Protein AF-A6Q699-F1 (afdb_monomer_lite)

Secondary structure (DSSP, 8-state):
-EEEEEEEEEETTTTEEEE----EEEE--HHHHHHHHHHTT-HHHHHHHHHH-HHHHHHIIIII-TT-TTEEEEEEEETTEE-GGGTHHHHS--HHHHHHHHHHHT-----TT--HHHHHHHHHHHHHHHHHHHHHH--

Structure (mmCIF, N/CA/C/O backbone):
data_AF-A6Q699-F1
#
_entry.id   AF-A6Q699-F1
#
loop_
_atom_site.group_PDB
_atom_site.id
_atom_site.type_symbol
_atom_site.label_atom_id
_atom_site.label_alt_id
_atom_site.label_comp_id
_atom_site.label_asym_id
_atom_site.label_entity_id
_atom_site.label_seq_id
_atom_site.pdbx_PDB_ins_code
_atom_site.Cartn_x
_atom_site.Cartn_y
_atom_site.Cartn_z
_atom_site.occupancy
_atom_site.B_iso_or_equiv
_atom_site.auth_seq_id
_atom_site.auth_comp_id
_atom_site.auth_asym_id
_atom_site.auth_atom_id
_atom_site.pdbx_PDB_model_num
ATOM 1 N N . MET A 1 1 ? 15.118 9.837 5.973 1.00 89.31 1 MET A N 1
ATOM 2 C CA . MET A 1 1 ? 14.457 10.079 4.656 1.00 89.31 1 MET A CA 1
ATOM 3 C C . MET A 1 1 ? 12.960 10.186 4.904 1.00 89.31 1 MET A C 1
ATOM 5 O O . MET A 1 1 ? 12.513 9.518 5.816 1.00 89.31 1 MET A O 1
ATOM 9 N N . GLN A 1 2 ? 12.183 10.973 4.154 1.00 92.62 2 GLN A N 1
ATOM 10 C CA . GLN A 1 2 ? 10.736 11.090 4.401 1.00 92.62 2 GLN A CA 1
ATOM 11 C C . GLN A 1 2 ? 9.916 10.467 3.269 1.00 92.62 2 GLN A C 1
ATOM 13 O O . GLN A 1 2 ? 10.235 10.666 2.096 1.00 92.62 2 GLN A O 1
ATOM 18 N N . LEU A 1 3 ? 8.872 9.724 3.632 1.00 92.81 3 LEU A N 1
ATOM 19 C CA . LEU A 1 3 ? 7.911 9.117 2.717 1.00 92.81 3 LEU A CA 1
ATOM 20 C C . LEU A 1 3 ? 6.531 9.722 2.974 1.00 92.81 3 LEU A C 1
ATOM 22 O O . LEU A 1 3 ? 6.120 9.845 4.125 1.00 92.81 3 LEU A O 1
ATOM 26 N N . SER A 1 4 ? 5.841 10.123 1.907 1.00 94.06 4 SER A N 1
ATOM 27 C CA . SER A 1 4 ? 4.451 10.589 1.967 1.00 94.06 4 SER A CA 1
ATOM 28 C C . SER A 1 4 ? 3.524 9.485 1.477 1.00 94.06 4 SER A C 1
ATOM 30 O O . SER A 1 4 ? 3.860 8.802 0.510 1.00 94.06 4 SER A O 1
ATOM 32 N N . PHE A 1 5 ? 2.382 9.300 2.127 1.00 91.31 5 PHE A N 1
ATOM 33 C CA . PHE A 1 5 ? 1.414 8.280 1.741 1.00 91.31 5 PHE A CA 1
ATOM 34 C C . PHE A 1 5 ? -0.018 8.722 2.035 1.00 91.31 5 PHE A C 1
ATOM 36 O O . PHE A 1 5 ? -0.265 9.529 2.928 1.00 91.31 5 PHE A O 1
ATOM 43 N N . GLU A 1 6 ? -0.954 8.166 1.282 1.00 90.00 6 GLU A N 1
ATOM 44 C CA . GLU A 1 6 ? -2.391 8.310 1.506 1.00 90.00 6 GLU A CA 1
ATOM 45 C C . GLU A 1 6 ? -2.982 6.935 1.806 1.00 90.00 6 GLU A C 1
ATOM 47 O O . GLU A 1 6 ? -2.433 5.899 1.408 1.00 90.00 6 GLU A O 1
ATOM 52 N N . LEU A 1 7 ? -4.117 6.915 2.496 1.00 84.69 7 LEU A N 1
ATOM 53 C CA . LEU A 1 7 ? -4.774 5.684 2.915 1.00 84.69 7 LEU A CA 1
ATOM 54 C C . LEU A 1 7 ? -6.178 5.581 2.322 1.00 84.69 7 LEU A C 1
ATOM 56 O O . LEU A 1 7 ? -6.770 6.543 1.838 1.00 84.69 7 LEU A O 1
ATOM 60 N N . VAL A 1 8 ? -6.706 4.369 2.328 1.00 78.25 8 VAL A N 1
ATOM 61 C CA . VAL A 1 8 ? -8.119 4.087 2.125 1.00 78.25 8 VAL A CA 1
ATOM 62 C C . VAL A 1 8 ? -8.563 3.209 3.280 1.00 78.25 8 VAL A C 1
ATOM 64 O O . VAL A 1 8 ? -7.848 2.286 3.678 1.00 78.25 8 VAL A O 1
ATOM 67 N N . THR A 1 9 ? -9.730 3.509 3.832 1.00 75.75 9 THR A N 1
ATOM 68 C CA . THR A 1 9 ? -10.348 2.657 4.841 1.00 75.75 9 THR A CA 1
ATOM 69 C C . THR A 1 9 ? -11.499 1.891 4.229 1.00 75.75 9 THR A C 1
ATOM 71 O O . THR A 1 9 ? -12.184 2.375 3.329 1.00 75.75 9 THR A O 1
ATOM 74 N N . TYR A 1 10 ? -11.686 0.670 4.697 1.00 70.44 10 TYR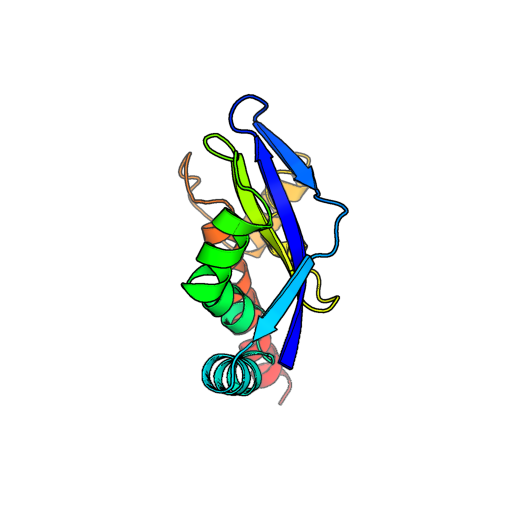 A N 1
ATOM 75 C CA . TYR A 1 10 ? -12.864 -0.125 4.426 1.00 70.44 10 TYR A CA 1
ATOM 76 C C . TYR A 1 10 ? -13.649 -0.258 5.721 1.00 70.44 10 TYR A C 1
ATOM 78 O O . TYR A 1 10 ? -13.116 -0.719 6.736 1.00 70.44 10 TYR A O 1
ATOM 86 N N . ASP A 1 11 ? -14.898 0.186 5.660 1.00 67.19 11 ASP A N 1
ATOM 87 C CA . ASP A 1 11 ? -15.863 0.042 6.734 1.00 67.19 11 ASP A CA 1
ATOM 88 C C . ASP A 1 11 ? -16.615 -1.281 6.538 1.00 67.19 11 ASP A C 1
ATOM 90 O O . ASP A 1 11 ? -17.361 -1.448 5.565 1.00 67.19 11 ASP A O 1
ATOM 94 N N . ASP A 1 12 ? -16.371 -2.236 7.442 1.00 63.38 12 ASP A N 1
ATOM 95 C CA . ASP A 1 12 ? -16.975 -3.570 7.389 1.00 63.38 12 ASP A CA 1
ATOM 96 C C . ASP A 1 12 ? -18.512 -3.512 7.553 1.00 63.38 12 ASP A C 1
ATOM 98 O O . ASP A 1 12 ? -19.210 -4.366 7.004 1.00 63.38 12 ASP A O 1
ATOM 102 N N . GLU A 1 13 ? -19.061 -2.519 8.268 1.00 69.44 13 GLU A N 1
ATOM 103 C CA . GLU A 1 13 ? -20.509 -2.392 8.498 1.00 69.44 13 GLU A CA 1
ATOM 104 C C . GLU A 1 13 ? -21.240 -1.842 7.268 1.00 69.44 13 GLU A C 1
ATOM 106 O O . GLU A 1 13 ? -22.382 -2.222 6.994 1.00 69.44 13 GLU A O 1
ATOM 111 N N . LEU A 1 14 ? -20.582 -0.956 6.519 1.00 64.50 14 LEU A N 1
ATOM 112 C CA . LEU A 1 14 ? -21.157 -0.281 5.356 1.00 64.50 14 LEU A CA 1
ATOM 113 C C . LEU A 1 14 ? -20.833 -0.967 4.009 1.00 64.50 14 LEU A C 1
ATOM 115 O O . LEU A 1 14 ? -21.379 -0.547 2.989 1.00 64.50 14 LEU A O 1
ATOM 119 N N . ASP A 1 15 ? -19.965 -1.995 3.985 1.00 62.75 15 ASP A N 1
ATOM 120 C CA . ASP A 1 15 ? -19.351 -2.597 2.769 1.00 62.75 15 ASP A CA 1
ATOM 121 C C . ASP A 1 15 ? -18.893 -1.515 1.778 1.00 62.75 15 ASP A C 1
ATOM 123 O O . ASP A 1 15 ? -19.142 -1.576 0.571 1.00 62.75 15 ASP A O 1
ATOM 127 N N . SER A 1 16 ? -18.231 -0.477 2.297 1.00 59.97 16 SER A N 1
ATOM 128 C CA . SER A 1 16 ? -17.824 0.681 1.502 1.00 59.97 16 SER A CA 1
ATOM 129 C C . SER A 1 16 ? -16.403 1.128 1.811 1.00 59.97 16 SER A C 1
ATOM 131 O O . SER A 1 16 ? -15.932 1.016 2.942 1.00 59.97 16 SER A O 1
ATOM 133 N N . PHE A 1 17 ? -15.729 1.648 0.785 1.00 62.97 17 PHE A N 1
ATOM 134 C CA . PHE A 1 17 ? -14.435 2.295 0.941 1.00 62.97 17 PHE A CA 1
ATOM 135 C C . PHE A 1 17 ? -14.603 3.794 1.126 1.00 62.97 17 PHE A C 1
ATOM 137 O O . PHE A 1 17 ? -15.307 4.449 0.355 1.00 62.97 17 PHE A O 1
ATOM 144 N N . GLU A 1 18 ? -13.860 4.332 2.079 1.00 68.56 18 GLU A N 1
ATOM 145 C CA . GLU A 1 18 ? -13.696 5.761 2.276 1.00 68.56 18 GLU A CA 1
ATOM 146 C C . GLU A 1 18 ? -12.241 6.110 1.983 1.00 68.56 18 GLU A C 1
ATOM 148 O O . GLU A 1 18 ? -11.314 5.585 2.610 1.00 68.56 18 GLU A O 1
ATOM 153 N N . LEU A 1 19 ? -12.037 6.970 0.984 1.00 72.94 19 LEU A N 1
ATOM 154 C CA . LEU A 1 19 ? -10.722 7.537 0.735 1.00 72.94 19 LEU A CA 1
ATOM 155 C C . LEU A 1 19 ? -10.391 8.484 1.882 1.00 72.94 19 LEU A C 1
ATOM 157 O O . LEU A 1 19 ? -11.149 9.413 2.160 1.00 72.94 19 LEU A O 1
ATOM 161 N N . ASP A 1 20 ? -9.239 8.263 2.496 1.00 79.12 20 ASP A N 1
ATOM 162 C CA . ASP A 1 20 ? -8.677 9.237 3.404 1.00 79.12 20 ASP A CA 1
ATOM 163 C C . ASP A 1 20 ? -8.012 10.339 2.577 1.00 79.12 20 ASP A C 1
ATOM 165 O O . ASP A 1 20 ? -7.019 10.102 1.890 1.00 79.12 20 ASP A O 1
ATOM 169 N N . GLU A 1 21 ? -8.596 11.536 2.585 1.00 79.56 21 GLU A N 1
ATOM 170 C CA . GLU A 1 21 ? -8.070 12.684 1.837 1.00 79.56 21 GLU A CA 1
ATOM 171 C C . GLU A 1 21 ? -6.830 13.309 2.504 1.00 79.56 21 GLU A C 1
ATOM 173 O O . GLU A 1 21 ? -6.273 14.283 1.991 1.00 79.56 21 GLU A O 1
ATOM 178 N N . ASN A 1 22 ? -6.381 12.766 3.641 1.00 88.81 22 ASN A N 1
ATOM 179 C CA . ASN A 1 22 ? -5.169 13.214 4.305 1.00 88.81 22 ASN A CA 1
ATOM 180 C C . ASN A 1 22 ? -3.912 12.611 3.666 1.00 88.81 22 ASN A C 1
ATOM 182 O O . ASN A 1 22 ? -3.831 11.421 3.362 1.00 88.81 22 ASN A O 1
ATOM 186 N N . ILE A 1 23 ? -2.883 13.452 3.551 1.00 91.25 23 ILE A N 1
ATOM 187 C CA . ILE A 1 23 ? -1.528 13.029 3.201 1.00 91.25 23 ILE A CA 1
ATOM 188 C C . ILE A 1 23 ? -0.742 12.878 4.498 1.00 91.25 23 ILE A C 1
ATOM 190 O O . ILE A 1 23 ? -0.473 13.859 5.197 1.00 91.25 23 ILE A O 1
ATOM 194 N N . TYR A 1 24 ? -0.345 11.649 4.794 1.00 94.00 24 TYR A N 1
ATOM 195 C CA . TYR A 1 24 ? 0.486 11.313 5.937 1.00 94.00 24 TYR A CA 1
ATOM 196 C C . TYR A 1 24 ? 1.955 11.294 5.559 1.00 94.00 24 TYR A C 1
ATOM 198 O O . TYR A 1 24 ? 2.328 11.135 4.393 1.00 94.00 24 TYR A O 1
ATOM 206 N N . GLN A 1 25 ? 2.804 11.459 6.567 1.00 94.00 25 GLN A N 1
ATOM 207 C CA . GLN A 1 25 ? 4.243 11.438 6.391 1.00 94.00 25 GLN A CA 1
ATOM 208 C C . GLN A 1 25 ? 4.893 10.588 7.468 1.00 94.00 25 GLN A C 1
ATOM 210 O O . GLN A 1 25 ? 4.594 10.745 8.646 1.00 94.00 25 GLN A O 1
ATOM 215 N N . ILE A 1 26 ? 5.836 9.748 7.052 1.00 94.12 26 ILE A N 1
ATOM 216 C CA . ILE A 1 26 ? 6.638 8.925 7.952 1.00 94.12 26 ILE A CA 1
ATOM 217 C C . ILE A 1 26 ? 8.122 9.134 7.671 1.00 94.12 26 ILE A C 1
ATOM 219 O O . ILE A 1 26 ? 8.562 9.206 6.517 1.00 94.12 26 ILE A O 1
ATOM 223 N N . GLU A 1 27 ? 8.902 9.262 8.741 1.00 94.31 27 GLU A N 1
ATOM 224 C CA . GLU A 1 27 ? 10.354 9.327 8.652 1.00 94.31 27 GLU A CA 1
ATOM 225 C C . GLU A 1 27 ? 10.943 7.913 8.676 1.00 94.31 27 GLU A C 1
ATOM 227 O O . GLU A 1 27 ? 10.704 7.126 9.587 1.00 94.31 27 GLU A O 1
ATOM 232 N N . LEU A 1 28 ? 11.710 7.595 7.636 1.00 93.69 28 LEU A N 1
ATOM 233 C CA . LEU A 1 28 ? 12.464 6.358 7.507 1.00 93.69 28 LEU A CA 1
ATOM 234 C C . LEU A 1 28 ? 13.842 6.537 8.143 1.00 93.69 28 LEU A C 1
ATOM 236 O O . LEU A 1 28 ? 14.577 7.471 7.777 1.00 93.69 28 LEU A O 1
ATOM 240 N N . ASP A 1 29 ? 14.193 5.604 9.025 1.00 93.88 29 ASP A N 1
ATOM 241 C CA . ASP A 1 29 ? 15.546 5.455 9.554 1.00 93.88 29 ASP A CA 1
ATOM 242 C C . ASP A 1 29 ? 16.545 5.010 8.468 1.00 93.88 29 ASP A C 1
ATOM 244 O O . ASP A 1 29 ? 16.192 4.779 7.307 1.00 93.88 29 ASP A O 1
ATOM 248 N N . ASP A 1 30 ? 17.821 4.902 8.834 1.00 94.88 30 ASP A N 1
ATOM 249 C CA . ASP A 1 30 ? 18.893 4.577 7.891 1.00 94.88 30 ASP A CA 1
ATOM 250 C C . ASP A 1 30 ? 18.746 3.189 7.241 1.00 94.88 30 ASP A C 1
ATOM 252 O O . ASP A 1 30 ? 19.228 2.981 6.123 1.00 94.88 30 ASP A O 1
ATOM 256 N N . GLU A 1 31 ? 18.126 2.221 7.918 1.00 94.19 31 GLU A N 1
ATOM 257 C CA . GLU A 1 31 ? 17.931 0.865 7.398 1.00 94.19 31 GLU A CA 1
ATOM 258 C C . GLU A 1 31 ? 16.732 0.810 6.446 1.00 94.19 31 GLU A C 1
ATOM 260 O O . GLU A 1 31 ? 16.842 0.320 5.314 1.00 94.19 31 GLU A O 1
ATOM 265 N N . ALA A 1 32 ? 15.608 1.395 6.859 1.00 93.56 32 ALA A N 1
ATOM 266 C CA . ALA A 1 32 ? 14.412 1.524 6.044 1.00 93.56 32 ALA A CA 1
ATOM 267 C C . ALA A 1 32 ? 14.678 2.378 4.795 1.00 93.56 32 ALA A C 1
ATOM 269 O O . ALA A 1 32 ? 14.244 2.016 3.702 1.00 93.56 32 ALA A O 1
ATOM 270 N N . ALA A 1 33 ? 15.461 3.456 4.911 1.00 94.50 33 ALA A N 1
ATOM 271 C CA . ALA A 1 33 ? 15.848 4.290 3.775 1.00 94.50 33 ALA A CA 1
ATOM 272 C C . ALA A 1 33 ? 16.685 3.516 2.743 1.00 94.50 33 ALA A C 1
ATOM 274 O O . ALA A 1 33 ? 16.456 3.642 1.540 1.00 94.50 33 ALA A O 1
ATOM 275 N N . LYS A 1 34 ? 17.623 2.667 3.188 1.00 94.69 34 LYS A N 1
ATOM 276 C CA . LYS A 1 34 ? 18.389 1.796 2.278 1.00 94.69 34 LYS A CA 1
ATOM 277 C C . LYS A 1 34 ? 17.486 0.799 1.561 1.00 94.69 34 LYS A C 1
ATOM 279 O O . LYS A 1 34 ? 17.648 0.592 0.361 1.00 94.69 34 LYS A O 1
ATOM 284 N N . THR A 1 35 ? 16.541 0.198 2.280 1.00 93.38 35 THR A N 1
ATOM 285 C CA . THR A 1 35 ? 15.601 -0.770 1.699 1.00 93.38 35 THR A CA 1
ATOM 286 C C . THR A 1 35 ? 14.678 -0.099 0.685 1.00 93.38 35 THR A C 1
ATOM 288 O O . THR A 1 35 ? 14.527 -0.608 -0.426 1.00 93.38 35 THR A O 1
ATOM 291 N N . TYR A 1 36 ? 14.155 1.088 1.008 1.00 93.44 36 TYR A N 1
ATOM 292 C CA . TYR A 1 36 ? 13.366 1.906 0.089 1.00 93.44 36 TYR A CA 1
ATOM 293 C C . TYR A 1 36 ? 14.103 2.145 -1.233 1.00 93.44 36 TYR A C 1
ATOM 295 O O . TYR A 1 36 ? 13.542 1.913 -2.301 1.00 93.44 36 TYR A O 1
ATOM 303 N N . GLU A 1 37 ? 15.374 2.552 -1.185 1.00 94.06 37 GLU A N 1
ATOM 304 C CA . GLU A 1 37 ? 16.162 2.829 -2.39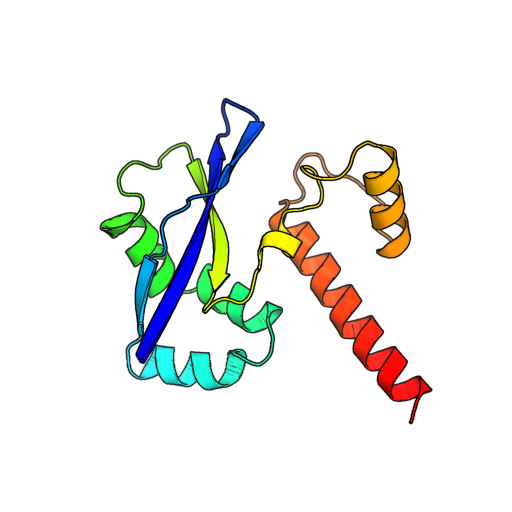1 1.00 94.06 37 GLU A CA 1
ATOM 305 C C . GLU A 1 37 ? 16.288 1.616 -3.327 1.00 94.06 37 GLU A C 1
ATOM 307 O O . GLU A 1 37 ? 16.365 1.791 -4.545 1.00 94.06 37 GLU A O 1
ATOM 312 N N . VAL A 1 38 ? 16.252 0.397 -2.778 1.00 94.25 38 VAL A N 1
ATOM 313 C CA . VAL A 1 38 ? 16.268 -0.853 -3.550 1.00 94.25 38 VAL A CA 1
ATOM 314 C C . VAL A 1 38 ? 14.903 -1.143 -4.182 1.00 94.25 3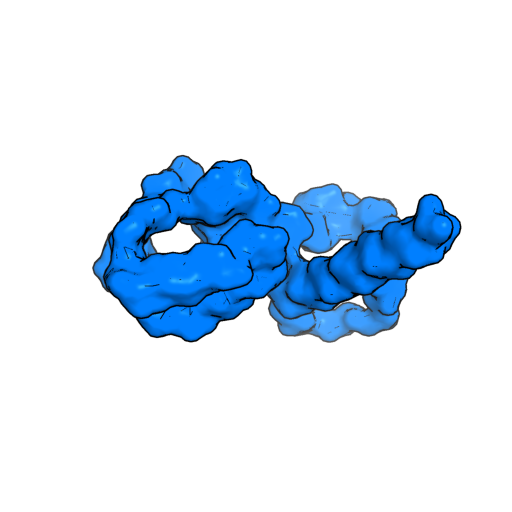8 VAL A C 1
ATOM 316 O O . VAL A 1 38 ? 14.843 -1.531 -5.350 1.00 94.25 38 VAL A O 1
ATOM 319 N N . VAL A 1 39 ? 13.804 -0.952 -3.444 1.00 89.25 39 VAL A N 1
ATOM 320 C CA . VAL A 1 39 ? 12.462 -1.386 -3.881 1.00 89.25 39 VAL A CA 1
ATOM 321 C C . VAL A 1 39 ? 11.651 -0.312 -4.609 1.00 89.25 39 VAL A C 1
ATOM 323 O O . VAL A 1 39 ? 10.738 -0.660 -5.351 1.00 89.25 39 VAL A O 1
ATOM 326 N N . LYS A 1 40 ? 12.007 0.977 -4.491 1.00 87.69 40 LYS A N 1
ATOM 327 C CA . LYS A 1 40 ? 11.239 2.125 -5.025 1.00 87.69 40 LYS A CA 1
ATOM 328 C C . LYS A 1 40 ? 10.956 2.112 -6.529 1.00 87.69 40 LYS A C 1
ATOM 330 O O . LYS A 1 40 ? 10.139 2.889 -7.004 1.00 87.69 40 LYS A O 1
ATOM 335 N N . SER A 1 41 ? 11.684 1.299 -7.291 1.00 83.44 41 SER A N 1
ATOM 336 C CA . SER A 1 41 ? 11.529 1.187 -8.749 1.00 83.44 41 SER A CA 1
ATOM 337 C C . SER A 1 41 ? 10.460 0.177 -9.178 1.00 83.44 41 SER A C 1
ATOM 339 O O . SER A 1 41 ? 10.142 0.087 -10.365 1.00 83.44 41 SER A O 1
ATOM 341 N N . SER A 1 42 ? 9.929 -0.598 -8.231 1.00 82.62 42 SER A N 1
ATOM 342 C CA . SER A 1 42 ? 8.887 -1.589 -8.457 1.00 82.62 42 SER A CA 1
ATOM 343 C C . SER A 1 42 ? 7.721 -1.292 -7.533 1.00 82.62 42 SER A C 1
ATOM 345 O O . SER A 1 42 ? 7.820 -1.535 -6.331 1.00 82.62 42 SER A O 1
ATOM 347 N N . ASP A 1 43 ? 6.621 -0.812 -8.111 1.00 74.94 43 ASP A N 1
ATOM 348 C CA . ASP A 1 43 ? 5.399 -0.478 -7.376 1.00 74.94 43 ASP A CA 1
ATOM 349 C C . ASP A 1 43 ? 4.983 -1.639 -6.456 1.00 74.94 43 ASP A C 1
ATOM 351 O O . ASP A 1 43 ? 4.793 -1.446 -5.259 1.00 74.94 43 ASP A O 1
ATOM 355 N N . LEU A 1 44 ? 4.978 -2.876 -6.970 1.00 73.75 44 LEU A N 1
ATOM 356 C CA . LEU A 1 44 ? 4.637 -4.063 -6.182 1.00 73.75 44 LEU A CA 1
ATOM 357 C C . LEU A 1 44 ? 5.592 -4.289 -4.999 1.00 73.75 44 LEU A C 1
ATOM 359 O O . LEU A 1 44 ? 5.148 -4.558 -3.890 1.00 73.75 44 LEU A O 1
ATOM 363 N N . LEU A 1 45 ? 6.908 -4.181 -5.210 1.00 81.56 45 LEU A N 1
ATOM 364 C CA . LEU A 1 45 ? 7.868 -4.446 -4.130 1.00 81.56 45 LEU A CA 1
ATOM 365 C C . LEU A 1 45 ? 7.834 -3.351 -3.065 1.00 81.56 45 LEU A C 1
ATOM 367 O O . LEU A 1 45 ? 7.954 -3.661 -1.883 1.00 81.56 45 LEU A O 1
ATOM 371 N N . LEU A 1 46 ? 7.672 -2.091 -3.477 1.00 86.00 46 LEU A N 1
ATOM 372 C CA . LEU A 1 46 ? 7.538 -0.961 -2.563 1.00 86.00 46 LEU A CA 1
ATOM 373 C C . LEU A 1 46 ? 6.267 -1.099 -1.716 1.00 86.00 46 LEU A C 1
ATOM 375 O O . LEU A 1 46 ? 6.333 -0.980 -0.492 1.00 86.00 46 LEU A O 1
ATOM 379 N N . TYR A 1 47 ? 5.145 -1.418 -2.361 1.00 80.75 47 TYR A N 1
ATOM 380 C CA . TYR A 1 47 ? 3.867 -1.662 -1.705 1.00 80.75 47 TYR A CA 1
ATOM 381 C C . TYR 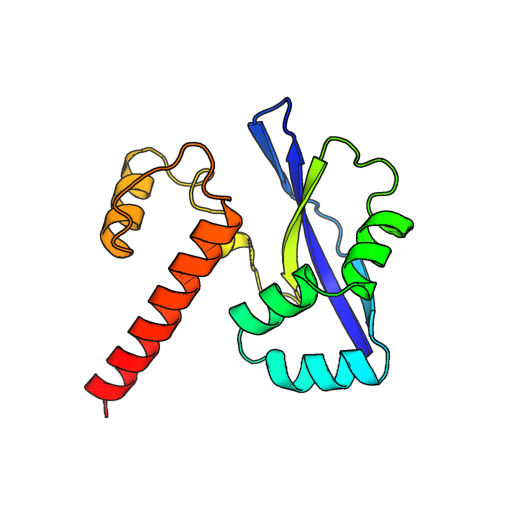A 1 47 ? 3.948 -2.825 -0.704 1.00 80.75 47 TYR A C 1
ATOM 383 O O . TYR A 1 47 ? 3.678 -2.647 0.486 1.00 80.75 47 TYR A O 1
ATOM 391 N N . SER A 1 48 ? 4.406 -3.999 -1.155 1.00 81.38 48 SER A N 1
ATOM 392 C CA . SER A 1 48 ? 4.487 -5.201 -0.320 1.00 81.38 48 SER A CA 1
ATOM 393 C C . SER A 1 48 ? 5.490 -5.058 0.826 1.00 81.38 48 SER A C 1
ATOM 395 O O . SER A 1 48 ? 5.277 -5.633 1.894 1.00 81.38 48 SER A O 1
ATOM 397 N N . TRP A 1 49 ? 6.571 -4.292 0.642 1.00 90.44 49 TRP A N 1
ATOM 398 C CA . TRP A 1 49 ? 7.505 -3.975 1.722 1.00 90.44 49 TRP A CA 1
ATOM 399 C C . TRP A 1 49 ? 6.852 -3.097 2.794 1.00 90.44 49 TRP A C 1
ATOM 401 O O . TRP A 1 49 ? 6.896 -3.464 3.969 1.00 90.44 49 TRP A O 1
ATOM 411 N N . LEU A 1 50 ? 6.213 -1.983 2.419 1.00 88.06 50 LEU A N 1
ATOM 412 C CA . LEU A 1 50 ? 5.577 -1.073 3.381 1.00 88.06 50 LEU A CA 1
ATOM 413 C C . LEU A 1 50 ? 4.457 -1.756 4.165 1.00 88.06 50 LEU A C 1
ATOM 415 O O . LEU A 1 50 ? 4.447 -1.679 5.391 1.00 88.06 50 LEU A O 1
ATOM 419 N N . LYS A 1 51 ? 3.584 -2.506 3.481 1.00 82.81 51 LYS A N 1
ATOM 420 C CA . LYS A 1 51 ? 2.499 -3.276 4.109 1.00 82.81 51 LYS A CA 1
ATOM 421 C C . LYS A 1 51 ? 3.004 -4.224 5.204 1.00 82.81 51 LYS A C 1
ATOM 423 O O . LYS A 1 51 ? 2.330 -4.437 6.204 1.00 82.81 51 LYS A O 1
ATOM 428 N N . LYS A 1 52 ? 4.183 -4.821 5.011 1.00 85.94 52 LYS A N 1
ATOM 429 C CA . LYS A 1 52 ? 4.767 -5.823 5.920 1.00 85.94 52 LYS A CA 1
ATOM 430 C C . LYS A 1 52 ? 5.748 -5.222 6.929 1.00 85.94 52 LYS A C 1
ATOM 432 O O . LYS A 1 52 ? 6.294 -5.956 7.745 1.00 85.94 52 LYS A O 1
ATOM 437 N N . SER A 1 53 ? 6.015 -3.921 6.853 1.00 89.94 53 SER A N 1
ATOM 438 C CA . SER A 1 53 ? 7.025 -3.274 7.683 1.00 89.94 53 SER A CA 1
ATOM 439 C C . SER A 1 53 ? 6.472 -2.918 9.058 1.00 89.94 53 SER A C 1
ATOM 441 O O . SER A 1 53 ? 5.540 -2.124 9.171 1.00 89.94 53 SER A O 1
ATOM 443 N N . ASP A 1 54 ? 7.111 -3.429 10.112 1.00 90.31 54 ASP A N 1
ATOM 444 C CA . ASP A 1 54 ? 6.700 -3.185 11.499 1.00 90.31 54 ASP A CA 1
ATOM 445 C C . ASP A 1 54 ? 6.640 -1.693 11.844 1.00 90.31 54 ASP A C 1
ATOM 447 O O . ASP A 1 54 ? 5.701 -1.248 12.500 1.00 90.31 54 ASP A O 1
ATOM 451 N N . PHE A 1 55 ? 7.614 -0.899 11.380 1.00 91.00 55 PHE A N 1
ATOM 452 C CA . PHE A 1 55 ? 7.642 0.543 11.647 1.00 91.00 55 PHE A CA 1
ATOM 453 C C . PHE A 1 55 ? 6.429 1.256 11.033 1.00 91.00 55 PHE A C 1
ATOM 455 O O . PHE A 1 55 ? 5.842 2.132 11.665 1.00 91.00 55 PHE A O 1
ATOM 462 N N . PHE A 1 56 ? 6.035 0.852 9.823 1.00 90.56 56 PHE A N 1
ATOM 463 C CA . PHE A 1 56 ? 4.910 1.441 9.113 1.00 90.56 56 PHE A CA 1
ATOM 464 C C . PHE A 1 56 ? 3.601 1.052 9.795 1.00 90.56 56 PHE A C 1
ATOM 466 O O . PHE A 1 56 ? 2.832 1.924 10.184 1.00 90.56 56 PHE A O 1
ATOM 473 N N . LEU A 1 57 ? 3.395 -0.245 10.045 1.00 88.56 57 LEU A N 1
ATOM 474 C CA . LEU A 1 57 ? 2.207 -0.753 10.737 1.00 88.56 57 LEU A CA 1
ATOM 475 C C . LEU A 1 57 ? 2.035 -0.130 12.127 1.00 88.56 57 LEU A C 1
ATOM 477 O O . LEU A 1 57 ? 0.924 0.230 12.520 1.00 88.56 57 LEU A O 1
ATOM 481 N N . LYS A 1 58 ? 3.140 0.040 12.860 1.00 90.06 58 LYS A N 1
ATOM 482 C CA . LYS A 1 58 ? 3.142 0.707 14.160 1.00 90.06 58 LYS A CA 1
ATOM 483 C C . LYS A 1 58 ? 2.735 2.175 14.041 1.00 90.06 58 LYS A C 1
ATOM 485 O O . LYS A 1 58 ? 1.870 2.605 14.792 1.00 90.06 58 LYS 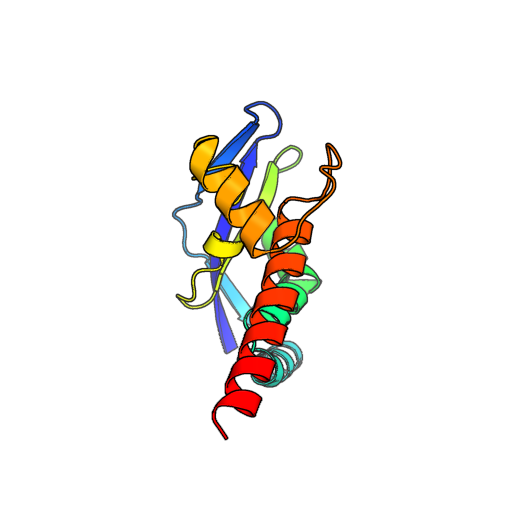A O 1
ATOM 490 N N . HIS A 1 59 ? 3.299 2.916 13.089 1.00 91.00 59 HIS A N 1
ATOM 491 C CA . HIS A 1 59 ? 2.941 4.316 12.859 1.00 91.00 59 HIS A CA 1
ATOM 492 C C . HIS A 1 59 ? 1.461 4.476 12.479 1.00 91.00 59 HIS A C 1
ATOM 494 O O . HIS A 1 59 ? 0.774 5.328 13.039 1.00 91.00 59 HIS A O 1
ATOM 500 N N . ILE A 1 60 ? 0.926 3.603 11.614 1.00 88.38 60 ILE A N 1
ATOM 501 C CA . ILE A 1 60 ? -0.507 3.609 11.288 1.00 88.38 60 ILE A CA 1
ATOM 502 C C . ILE A 1 60 ? -1.354 3.429 12.548 1.00 88.38 60 ILE A C 1
ATOM 504 O O . ILE A 1 60 ? -2.281 4.201 12.779 1.00 88.38 60 ILE A O 1
ATOM 508 N N . LYS A 1 61 ? -1.024 2.444 13.385 1.00 86.31 61 LYS A N 1
ATOM 509 C CA . LYS A 1 61 ? -1.801 2.135 14.587 1.00 86.31 61 LYS A CA 1
ATOM 510 C C . LYS A 1 61 ? -1.672 3.198 15.680 1.00 86.31 61 LYS A C 1
ATOM 512 O O . LYS A 1 61 ? -2.640 3.471 16.378 1.00 86.31 61 LYS A O 1
ATOM 517 N N . GLU A 1 62 ? -0.483 3.753 15.880 1.00 88.88 62 GLU A N 1
ATOM 518 C CA . GLU A 1 62 ? -0.198 4.634 17.016 1.00 88.88 62 GLU A CA 1
ATOM 519 C C . GLU A 1 62 ? -0.401 6.115 16.704 1.00 88.88 62 GLU A C 1
ATOM 521 O O . GLU A 1 62 ? -0.668 6.879 17.625 1.00 88.88 62 GLU A O 1
ATOM 526 N N . GLU A 1 63 ? -0.291 6.543 15.447 1.00 87.31 63 GLU A N 1
ATOM 527 C CA . GLU A 1 63 ? -0.309 7.969 15.092 1.00 87.31 63 GLU A CA 1
ATOM 528 C C . GLU A 1 63 ? -1.437 8.341 14.132 1.00 87.31 63 GLU A C 1
ATOM 530 O O . GLU A 1 63 ? -1.963 9.449 14.225 1.00 87.31 63 GLU A O 1
ATOM 535 N N . VAL A 1 64 ? -1.837 7.432 13.238 1.00 87.06 64 VAL A N 1
ATOM 536 C CA . VAL A 1 64 ? -2.822 7.742 12.191 1.00 87.06 64 VAL A CA 1
ATOM 537 C C . VAL A 1 64 ? -4.237 7.303 12.577 1.00 87.06 64 VAL A C 1
ATOM 539 O O . VAL A 1 64 ? -5.166 8.105 12.563 1.00 87.06 64 VAL A O 1
ATOM 542 N N . TYR A 1 65 ? -4.401 6.037 12.959 1.00 83.62 65 TYR A N 1
ATOM 543 C CA . TYR A 1 65 ? -5.688 5.379 13.182 1.00 83.62 65 TYR A CA 1
ATOM 544 C C . TYR A 1 65 ? -5.732 4.675 14.551 1.00 83.62 65 TYR A C 1
ATOM 546 O O . TYR A 1 65 ? -5.876 3.453 14.635 1.00 83.62 65 TYR A O 1
ATOM 554 N N . GLN A 1 66 ? -5.637 5.459 15.631 1.00 80.38 66 GLN A N 1
ATOM 555 C CA . GLN A 1 66 ? -5.577 4.962 17.018 1.00 80.38 66 GLN A CA 1
ATOM 556 C C . GLN A 1 66 ? -6.804 4.132 17.447 1.00 80.38 66 GLN A C 1
ATOM 558 O O . GLN A 1 66 ? -6.646 3.163 18.185 1.00 80.38 66 GLN A O 1
ATOM 563 N N . ASP A 1 67 ? -7.995 4.452 16.925 1.00 71.62 67 ASP A N 1
ATOM 564 C CA . ASP A 1 67 ? -9.281 3.849 17.323 1.00 71.62 67 ASP A CA 1
ATOM 565 C C . ASP A 1 67 ? -9.965 3.081 16.167 1.00 71.62 67 ASP A C 1
ATOM 567 O O . ASP A 1 67 ? -11.175 3.163 15.958 1.00 71.62 67 ASP A O 1
ATOM 571 N N . SER A 1 68 ? -9.190 2.354 15.359 1.00 66.12 68 SER A N 1
ATOM 572 C CA . SER A 1 68 ? -9.656 1.707 14.117 1.00 66.12 68 SER A CA 1
ATOM 573 C C . SER A 1 68 ? -10.050 0.227 14.253 1.00 66.12 68 SER A C 1
ATOM 575 O O . SER A 1 68 ? -9.924 -0.526 13.293 1.00 66.12 68 SER A O 1
ATOM 577 N N . GLU A 1 69 ? -10.560 -0.213 15.412 1.00 63.91 69 GLU A N 1
ATOM 578 C CA . GLU A 1 69 ? -10.828 -1.644 15.689 1.00 63.91 69 GLU A CA 1
ATOM 579 C C . GLU A 1 69 ? -11.720 -2.351 14.644 1.00 63.91 69 GLU A C 1
ATOM 581 O O . GLU A 1 69 ? -11.573 -3.556 14.456 1.00 63.91 69 GLU A O 1
ATOM 586 N N . ASN A 1 70 ? -12.568 -1.609 13.918 1.00 58.84 70 ASN A N 1
ATOM 587 C CA . ASN A 1 70 ? -13.474 -2.141 12.887 1.00 58.84 70 ASN A CA 1
ATOM 588 C C . ASN A 1 70 ? -13.172 -1.646 11.459 1.00 58.84 70 ASN A C 1
ATOM 590 O O . ASN A 1 70 ? -13.983 -1.852 10.557 1.00 58.84 70 ASN A O 1
ATOM 594 N N . LYS A 1 71 ? -12.048 -0.950 11.234 1.00 65.56 71 LYS A N 1
ATOM 595 C CA . LYS A 1 71 ? -11.688 -0.427 9.908 1.00 65.56 71 LYS A CA 1
ATOM 596 C C . LYS A 1 71 ? -10.464 -1.150 9.371 1.00 65.56 71 LYS A C 1
ATOM 598 O O . LYS A 1 71 ? -9.398 -1.126 9.983 1.00 65.56 71 LYS A O 1
ATOM 603 N N . LYS A 1 72 ? -10.588 -1.743 8.184 1.00 72.94 72 LYS A N 1
ATOM 604 C CA . LYS A 1 72 ? -9.412 -2.231 7.451 1.00 72.94 72 LYS A CA 1
ATOM 605 C C . LYS A 1 72 ? -8.767 -1.049 6.746 1.00 72.94 72 LYS A C 1
ATOM 607 O O . LYS A 1 72 ? -9.464 -0.236 6.146 1.00 72.94 72 LYS A O 1
ATOM 612 N N . ILE A 1 73 ? -7.448 -0.946 6.827 1.00 76.00 73 ILE A N 1
ATOM 613 C CA . ILE A 1 73 ? -6.683 0.178 6.285 1.00 76.00 73 ILE A CA 1
ATOM 614 C C . ILE A 1 73 ? -5.776 -0.352 5.191 1.00 76.00 73 ILE A C 1
ATOM 616 O O . ILE A 1 73 ? -5.108 -1.369 5.373 1.00 76.00 73 ILE A O 1
ATOM 620 N N . ALA A 1 74 ? -5.729 0.361 4.077 1.00 76.00 74 ALA A N 1
ATOM 621 C CA . ALA A 1 74 ? -4.882 0.006 2.960 1.00 76.00 74 ALA A CA 1
ATOM 622 C C . ALA A 1 74 ? -4.210 1.254 2.369 1.00 76.00 74 ALA A C 1
ATOM 624 O O . ALA A 1 74 ? -4.713 2.370 2.505 1.00 76.00 74 ALA A O 1
ATOM 625 N N . ILE A 1 75 ? -3.043 1.087 1.744 1.00 81.25 75 ILE A N 1
ATOM 626 C CA . ILE A 1 75 ? -2.254 2.206 1.208 1.00 81.25 75 ILE A CA 1
ATOM 627 C C . ILE A 1 75 ? -2.796 2.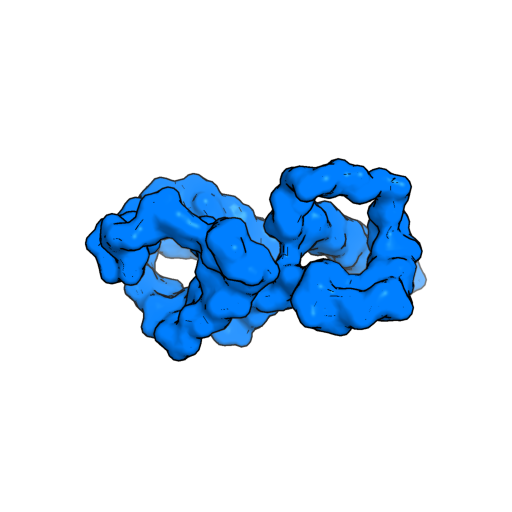590 -0.166 1.00 81.25 75 ILE A C 1
ATOM 629 O O . ILE A 1 75 ? -2.792 1.764 -1.078 1.00 81.25 75 ILE A O 1
ATOM 633 N N . SER A 1 76 ? -3.246 3.831 -0.334 1.00 79.31 76 SER A N 1
ATOM 634 C CA . SER A 1 76 ? -3.854 4.313 -1.577 1.00 79.31 76 SER A CA 1
ATOM 635 C C . SER A 1 76 ? -2.858 5.057 -2.476 1.00 79.31 76 SER A C 1
ATOM 637 O O . SER A 1 76 ? -2.961 4.972 -3.703 1.00 79.31 76 SER A O 1
ATOM 639 N N . ASP A 1 77 ? -1.864 5.727 -1.896 1.00 86.69 77 ASP A N 1
ATOM 640 C CA . ASP A 1 77 ? -0.801 6.439 -2.610 1.00 86.69 77 ASP A CA 1
ATOM 641 C C . ASP A 1 77 ? 0.516 6.377 -1.826 1.00 86.69 77 ASP A C 1
ATOM 643 O O . ASP A 1 77 ? 0.502 6.377 -0.594 1.00 86.69 77 ASP A O 1
ATOM 647 N N . ILE A 1 78 ? 1.648 6.320 -2.535 1.00 87.62 78 ILE A N 1
ATOM 648 C CA . ILE A 1 78 ? 2.988 6.493 -1.963 1.00 87.62 78 ILE A CA 1
ATOM 649 C C . ILE A 1 78 ? 3.763 7.484 -2.838 1.00 87.62 78 ILE A C 1
ATOM 651 O O . ILE A 1 78 ? 4.028 7.212 -4.008 1.00 87.62 78 ILE A O 1
ATOM 655 N N . ASN A 1 79 ? 4.195 8.608 -2.264 1.00 89.19 79 ASN A N 1
ATOM 656 C CA . ASN A 1 79 ? 4.975 9.664 -2.924 1.00 89.19 79 ASN A CA 1
ATOM 657 C C . ASN A 1 79 ? 4.361 10.191 -4.243 1.00 89.19 79 ASN A C 1
ATOM 659 O O . ASN A 1 79 ? 5.087 10.522 -5.182 1.00 89.19 79 ASN A O 1
ATOM 663 N N . GLY A 1 80 ? 3.032 10.279 -4.323 1.00 80.75 80 GLY A N 1
ATOM 664 C CA . GLY A 1 80 ? 2.278 10.717 -5.502 1.00 80.75 80 GLY A CA 1
ATOM 665 C C . GLY A 1 80 ? 2.082 9.627 -6.562 1.00 80.75 80 GLY A C 1
ATOM 666 O O . GLY A 1 80 ? 1.564 9.906 -7.648 1.00 80.75 80 GLY A O 1
ATOM 667 N N . VAL A 1 81 ? 2.543 8.401 -6.295 1.00 79.31 81 VAL A N 1
ATOM 668 C CA . VAL A 1 81 ? 2.286 7.232 -7.136 1.00 79.31 81 VAL A CA 1
ATOM 669 C C . VAL A 1 81 ? 1.024 6.565 -6.619 1.00 79.31 81 VAL A C 1
ATOM 671 O O . VAL A 1 81 ? 1.002 6.038 -5.511 1.00 79.31 81 VAL A O 1
ATOM 674 N N . SER A 1 82 ? -0.022 6.563 -7.445 1.00 76.75 82 SER A N 1
ATOM 675 C CA . SER A 1 82 ? -1.318 6.030 -7.041 1.00 76.75 82 SER A CA 1
ATOM 676 C C . SER A 1 82 ? -1.338 4.502 -7.058 1.00 76.75 82 SER A C 1
ATOM 678 O O . SER A 1 82 ? -1.272 3.872 -8.118 1.00 76.75 82 SER A O 1
ATOM 680 N N . TYR A 1 83 ? -1.547 3.928 -5.876 1.00 69.38 83 TYR A N 1
ATOM 681 C CA . TYR A 1 83 ? -1.801 2.508 -5.623 1.00 69.38 83 TYR A CA 1
ATOM 682 C C . TYR A 1 83 ? -3.303 2.191 -5.634 1.00 69.38 83 TYR A C 1
ATOM 684 O O . TYR A 1 83 ? -3.708 1.037 -5.551 1.00 69.38 83 TYR A O 1
ATOM 692 N N . ARG A 1 84 ? -4.163 3.199 -5.845 1.00 61.19 84 ARG A N 1
ATOM 693 C CA . ARG A 1 84 ? -5.626 3.036 -5.933 1.00 61.19 84 ARG A CA 1
ATOM 694 C C . ARG A 1 84 ? -6.035 1.986 -6.974 1.00 61.19 84 ARG A C 1
ATOM 696 O O . ARG A 1 84 ? -7.003 1.264 -6.761 1.00 61.19 84 ARG A O 1
ATOM 703 N N . ARG A 1 85 ? -5.251 1.845 -8.058 1.00 51.53 85 ARG A N 1
ATOM 704 C CA . ARG A 1 85 ? -5.366 0.802 -9.110 1.00 51.53 85 ARG A CA 1
ATOM 705 C C . ARG A 1 85 ? -5.421 -0.628 -8.566 1.00 51.53 85 ARG A C 1
ATOM 707 O O . ARG A 1 85 ? -6.009 -1.471 -9.234 1.00 51.53 85 ARG A O 1
ATOM 714 N N . PHE A 1 86 ? -4.907 -0.869 -7.362 1.00 53.41 86 PHE A N 1
ATOM 715 C CA . PHE A 1 86 ? -4.893 -2.176 -6.702 1.00 53.41 86 PHE A CA 1
ATOM 716 C C . PHE A 1 86 ? -6.183 -2.505 -5.938 1.00 53.41 86 PHE A C 1
ATOM 718 O O . PHE A 1 86 ? -6.405 -3.661 -5.614 1.00 53.41 86 PHE A O 1
ATOM 725 N N . TYR A 1 87 ? -7.088 -1.535 -5.749 1.00 51.81 87 TYR A N 1
ATOM 726 C CA . TYR A 1 87 ? -8.374 -1.726 -5.048 1.00 51.81 87 TYR A CA 1
ATOM 727 C C . TYR A 1 87 ? -9.599 -1.615 -5.964 1.00 51.81 87 TYR A C 1
ATOM 729 O O . TYR A 1 87 ? -10.741 -1.783 -5.531 1.00 51.81 87 TYR A O 1
ATOM 737 N N . PHE A 1 88 ? -9.392 -1.327 -7.251 1.00 48.22 88 PHE A N 1
ATOM 738 C CA . PHE A 1 88 ? -10.457 -0.933 -8.179 1.00 48.22 88 PHE A CA 1
ATOM 739 C C . PHE A 1 88 ? -11.318 -2.081 -8.730 1.00 48.22 88 PHE A C 1
ATOM 741 O O . PHE A 1 88 ? -12.142 -1.854 -9.618 1.00 48.22 88 PHE A O 1
ATOM 748 N N . PHE A 1 89 ? -11.198 -3.304 -8.209 1.00 46.47 89 PHE A N 1
ATOM 749 C CA . PHE A 1 89 ? -11.927 -4.429 -8.791 1.00 46.47 89 PHE A CA 1
ATOM 750 C C . PHE A 1 89 ? -13.418 -4.469 -8.449 1.00 46.47 89 PHE A C 1
ATOM 752 O O . PHE A 1 89 ? -14.175 -4.899 -9.306 1.00 46.47 89 PHE A O 1
ATOM 759 N N . LYS A 1 90 ? -13.874 -3.973 -7.288 1.00 39.88 90 LYS A N 1
ATOM 760 C CA . LYS A 1 90 ? -15.319 -3.942 -6.941 1.00 39.88 90 LYS A CA 1
ATOM 761 C C . LYS A 1 90 ? -15.958 -2.545 -7.050 1.00 39.88 90 LYS A C 1
ATOM 763 O O . LYS A 1 90 ? -17.162 -2.439 -7.226 1.00 39.88 90 LYS A O 1
ATOM 768 N N . VAL A 1 91 ? -15.175 -1.462 -6.948 1.00 39.00 91 VAL A N 1
ATOM 769 C CA . VAL A 1 91 ? -15.718 -0.087 -6.824 1.00 39.00 91 VAL A CA 1
ATOM 770 C C . VAL A 1 91 ? -16.053 0.565 -8.173 1.00 39.00 91 VAL A C 1
ATOM 772 O O . VAL A 1 91 ? -17.042 1.282 -8.280 1.00 39.00 91 VAL A O 1
ATOM 775 N N . THR A 1 92 ? -15.253 0.341 -9.222 1.00 37.91 92 THR A N 1
ATOM 776 C CA . THR A 1 92 ? -15.444 0.998 -10.542 1.00 37.91 92 THR A CA 1
ATOM 777 C C . THR A 1 92 ? -16.052 0.112 -11.611 1.00 37.91 92 THR A C 1
ATOM 779 O O . THR A 1 92 ? -16.268 0.534 -12.751 1.00 37.91 92 THR A O 1
ATOM 782 N N . SER A 1 93 ? -16.307 -1.134 -11.264 1.00 37.88 93 SER A N 1
ATOM 783 C CA . SER A 1 93 ? -16.813 -2.116 -12.182 1.00 37.88 93 SER A CA 1
ATOM 784 C C . SER A 1 93 ? -18.316 -2.262 -11.963 1.00 37.88 93 SER A C 1
ATOM 786 O O . SER A 1 93 ? -18.801 -3.108 -11.226 1.00 37.88 93 SER A O 1
ATOM 788 N N . GLY A 1 94 ? -19.100 -1.441 -12.666 1.00 48.22 94 GLY A N 1
ATOM 789 C CA . GLY A 1 94 ? -20.412 -1.951 -13.067 1.00 48.22 94 GLY A CA 1
ATOM 790 C C . GLY A 1 94 ? -20.200 -3.316 -13.737 1.00 48.22 94 GLY A C 1
ATOM 791 O O . GLY A 1 94 ? -19.169 -3.493 -14.396 1.00 48.22 94 GLY A O 1
ATOM 792 N N . ASP A 1 95 ? -21.128 -4.257 -13.552 1.00 49.31 95 ASP A N 1
ATOM 793 C CA . ASP A 1 95 ? -21.001 -5.684 -13.914 1.00 49.31 95 ASP A CA 1
ATOM 794 C C . ASP A 1 95 ? -20.245 -5.956 -15.236 1.00 49.31 95 ASP A C 1
ATOM 796 O O . ASP A 1 95 ? -19.471 -6.904 -15.352 1.00 49.31 95 ASP A O 1
ATOM 800 N N . SER A 1 96 ? -20.407 -5.091 -16.243 1.00 47.25 96 SER A N 1
ATOM 801 C CA . SER A 1 96 ? -19.744 -5.190 -17.547 1.00 47.25 96 SER A CA 1
ATOM 802 C C . SER A 1 96 ? -18.223 -4.969 -17.544 1.00 47.25 96 SER A C 1
ATOM 804 O O . SER A 1 96 ? -17.511 -5.655 -18.279 1.00 47.25 96 SER A O 1
ATOM 806 N N . HIS A 1 97 ? -17.695 -4.024 -16.760 1.00 47.59 97 HIS A N 1
ATOM 807 C CA . HIS A 1 97 ? -16.248 -3.785 -16.671 1.00 47.59 97 HIS A CA 1
ATOM 808 C C . HIS A 1 97 ? -15.569 -4.806 -15.754 1.00 47.59 97 HIS A C 1
ATOM 810 O O . HIS A 1 97 ? -14.407 -5.140 -15.977 1.00 47.59 97 HIS A O 1
ATOM 816 N N . TYR A 1 98 ? -16.302 -5.341 -14.774 1.00 54.53 98 TYR A N 1
ATOM 817 C CA . TYR A 1 98 ? -15.808 -6.364 -13.851 1.00 54.53 98 TYR A CA 1
ATOM 818 C C . TYR A 1 98 ? -15.420 -7.630 -14.615 1.00 54.53 98 TYR A C 1
ATOM 820 O O . TYR A 1 98 ? -14.280 -8.090 -14.575 1.00 54.53 98 TYR A O 1
ATOM 828 N N . GLU A 1 99 ? -16.356 -8.110 -15.432 1.00 55.91 99 GLU A N 1
ATOM 829 C CA . GLU A 1 99 ? -16.181 -9.282 -16.282 1.00 55.91 99 GLU A CA 1
ATOM 830 C C . GLU A 1 99 ? -15.123 -9.079 -17.375 1.00 55.91 99 GLU A C 1
ATOM 832 O O . GLU A 1 99 ? -14.421 -10.020 -17.754 1.00 55.91 99 GLU A O 1
ATOM 837 N N . TYR A 1 100 ? -14.967 -7.850 -17.879 1.00 51.59 100 TYR A N 1
ATOM 838 C CA . TYR A 1 100 ? -13.897 -7.520 -18.821 1.00 51.59 100 TYR A CA 1
ATOM 839 C C . TYR A 1 100 ? -12.513 -7.693 -18.184 1.00 51.59 100 TYR A C 1
ATOM 841 O O . TYR A 1 100 ? -11.645 -8.342 -18.772 1.00 51.59 100 TYR A O 1
ATOM 849 N N . PHE A 1 101 ? -12.305 -7.161 -16.977 1.00 52.12 101 PHE A N 1
ATOM 850 C CA . PHE A 1 101 ? -11.014 -7.268 -16.304 1.00 52.12 101 PHE A CA 1
ATOM 851 C C . PHE A 1 101 ? -10.720 -8.690 -15.810 1.00 52.12 101 PHE A C 1
ATOM 853 O O . PHE A 1 101 ? -9.591 -9.147 -15.977 1.00 52.12 101 PHE A O 1
ATOM 860 N N . LYS A 1 102 ? -11.721 -9.437 -15.322 1.00 54.72 102 LYS A N 1
ATOM 861 C CA . LYS A 1 102 ? -11.563 -10.869 -14.994 1.00 54.72 102 LYS A CA 1
ATOM 862 C C . LYS A 1 102 ? -11.039 -11.676 -16.181 1.00 54.72 102 LYS A C 1
ATOM 864 O O . LYS A 1 102 ? -10.097 -12.451 -16.040 1.00 54.72 102 LYS A O 1
ATOM 869 N N . LYS A 1 103 ? -11.588 -11.435 -17.376 1.00 57.69 103 LYS A N 1
ATOM 870 C CA . LYS A 1 103 ? -11.119 -12.073 -18.618 1.00 57.69 103 LYS A CA 1
ATOM 871 C C . LYS A 1 103 ? -9.728 -11.609 -19.031 1.00 57.69 103 LYS A C 1
ATOM 873 O O . LYS A 1 103 ? -8.934 -12.429 -19.479 1.00 57.69 103 LYS A O 1
ATOM 878 N N . LEU A 1 104 ? -9.432 -10.317 -18.893 1.00 46.78 104 LEU A N 1
ATOM 879 C CA . LEU A 1 104 ? -8.126 -9.754 -19.244 1.00 46.78 104 LEU A CA 1
ATOM 880 C C . LEU A 1 104 ? -6.993 -10.341 -18.385 1.00 46.78 104 LEU A C 1
ATOM 882 O O . LEU A 1 104 ? -5.897 -10.556 -18.900 1.00 46.78 104 LEU A O 1
ATOM 886 N N . PHE A 1 105 ? -7.271 -10.619 -17.109 1.00 49.28 105 PHE A N 1
ATOM 887 C CA . PHE A 1 105 ? -6.306 -11.148 -16.139 1.00 49.28 105 PHE A CA 1
ATOM 888 C C . PHE A 1 105 ? -6.453 -12.645 -15.849 1.00 49.28 105 PHE A C 1
ATOM 890 O O . PHE A 1 105 ? -5.707 -13.176 -15.040 1.00 49.28 105 PHE A O 1
ATOM 897 N N . ASN A 1 106 ? -7.346 -13.343 -16.556 1.00 49.03 106 ASN A N 1
ATOM 898 C CA . ASN A 1 106 ? -7.518 -14.794 -16.471 1.00 49.03 106 ASN A CA 1
ATOM 899 C C . ASN A 1 106 ? -7.883 -15.304 -15.056 1.00 49.03 106 ASN A C 1
ATOM 901 O O . ASN A 1 106 ? -7.445 -16.378 -14.650 1.00 49.03 106 ASN A O 1
ATOM 905 N N . ILE A 1 107 ? -8.697 -14.530 -14.330 1.00 50.31 107 ILE A N 1
ATOM 906 C CA . ILE A 1 107 ? -9.178 -14.834 -12.974 1.00 50.31 107 ILE A CA 1
ATOM 907 C C . ILE A 1 107 ? -10.431 -15.720 -13.093 1.00 50.31 107 ILE A C 1
ATOM 909 O O . ILE A 1 107 ? -11.457 -15.265 -13.608 1.00 50.31 107 ILE A O 1
ATOM 913 N N . HIS A 1 108 ? -10.344 -16.986 -12.661 1.00 43.03 108 HIS A N 1
ATOM 914 C CA . HIS A 1 108 ? -11.352 -18.028 -12.955 1.00 43.03 108 HIS A CA 1
ATOM 915 C C . HIS A 1 108 ? -12.256 -18.438 -11.785 1.00 43.03 108 HIS A C 1
ATOM 917 O O . HIS A 1 108 ? -13.320 -19.001 -12.037 1.00 43.03 108 HIS A O 1
ATOM 923 N N . GLU A 1 109 ? -11.887 -18.151 -10.536 1.00 42.03 109 GLU A N 1
ATOM 924 C CA . GLU A 1 109 ? -12.707 -18.464 -9.358 1.00 42.03 109 GLU A CA 1
ATOM 925 C C . GLU A 1 109 ? -12.798 -17.260 -8.424 1.00 42.03 109 GLU A C 1
ATOM 927 O O . GLU A 1 109 ? -11.790 -16.681 -8.033 1.00 42.03 109 GLU A O 1
ATOM 932 N N . GLU A 1 110 ? -14.028 -16.901 -8.059 1.00 45.03 110 GLU A N 1
ATOM 933 C CA . GLU A 1 110 ? -14.303 -15.963 -6.976 1.00 45.03 110 GLU A CA 1
ATOM 934 C C . GLU A 1 110 ? -14.395 -16.766 -5.678 1.00 45.03 110 GLU A C 1
ATOM 936 O O . GLU A 1 110 ? -15.370 -17.477 -5.437 1.00 45.03 110 GLU A O 1
ATOM 941 N N . SER A 1 111 ? -13.378 -16.662 -4.827 1.00 40.50 111 SER A N 1
ATOM 942 C CA . SER A 1 111 ? -13.589 -16.914 -3.404 1.00 40.50 111 SER A CA 1
ATOM 943 C C . SER A 1 111 ? -14.325 -15.704 -2.835 1.00 40.50 111 SER A C 1
ATOM 945 O O . SER A 1 111 ? -13.913 -14.574 -3.099 1.00 40.50 111 SER A O 1
ATOM 947 N N . GLU A 1 112 ? -15.361 -15.911 -2.013 1.00 41.34 112 GLU A N 1
ATOM 948 C CA . GLU A 1 112 ? -16.086 -14.833 -1.304 1.00 41.34 112 GLU A CA 1
ATOM 949 C C . GLU A 1 112 ? -15.159 -13.895 -0.495 1.00 41.34 112 GLU A C 1
ATOM 951 O O . GLU A 1 112 ? -15.581 -12.831 -0.048 1.00 41.34 112 GLU A O 1
ATOM 956 N N . TRP A 1 113 ? -13.892 -14.283 -0.322 1.00 41.69 113 TRP A N 1
ATOM 957 C CA . TRP A 1 113 ? -12.919 -13.670 0.570 1.00 41.69 113 TRP A CA 1
ATOM 958 C C . TRP A 1 113 ? -11.519 -13.496 -0.012 1.00 41.69 113 TRP A C 1
ATOM 960 O O . TRP A 1 113 ? -10.614 -13.225 0.770 1.00 41.69 113 TRP A O 1
ATOM 970 N N . GLN A 1 114 ? -11.282 -13.672 -1.318 1.00 43.97 114 GLN A N 1
ATOM 971 C CA . GLN A 1 114 ? -9.955 -13.333 -1.851 1.00 43.97 114 GLN A CA 1
ATOM 972 C C . GLN A 1 114 ? -9.707 -11.853 -1.541 1.00 43.97 114 GLN A C 1
ATOM 974 O O . GLN A 1 114 ? -10.442 -10.988 -2.031 1.00 43.97 114 GLN A O 1
ATOM 979 N N . ASP A 1 115 ? -8.772 -11.596 -0.618 1.00 53.03 115 ASP A N 1
ATOM 980 C CA . ASP A 1 115 ? -8.536 -10.276 -0.055 1.00 53.03 115 ASP A CA 1
ATOM 981 C C . ASP A 1 115 ? -8.332 -9.356 -1.255 1.00 53.03 115 ASP A C 1
ATOM 983 O O . ASP A 1 115 ? -7.591 -9.686 -2.179 1.00 53.03 115 ASP A O 1
ATOM 987 N N . ARG A 1 116 ? -9.092 -8.263 -1.366 1.00 55.06 116 ARG A N 1
ATOM 988 C CA . ARG A 1 116 ? -9.124 -7.482 -2.625 1.00 55.06 116 ARG A CA 1
ATOM 989 C C . ARG A 1 116 ? -7.732 -6.935 -2.975 1.00 55.06 116 ARG A C 1
ATOM 991 O O . ARG A 1 116 ? -7.450 -6.627 -4.128 1.00 55.06 116 ARG A O 1
ATOM 998 N N . GLU A 1 117 ? -6.877 -6.875 -1.964 1.00 52.62 117 GLU A N 1
ATOM 999 C CA . GLU A 1 117 ? -5.448 -6.640 -2.038 1.00 52.62 117 GLU A CA 1
ATOM 1000 C C . GLU A 1 117 ? -4.643 -7.819 -2.620 1.00 52.62 117 GLU A C 1
ATOM 1002 O O . GLU A 1 117 ? -3.766 -7.577 -3.442 1.00 52.62 117 GLU A O 1
ATOM 1007 N N . ASP A 1 118 ? -4.968 -9.069 -2.278 1.00 56.88 118 ASP A N 1
ATOM 1008 C CA . ASP A 1 118 ? -4.387 -10.283 -2.876 1.00 56.88 118 ASP A CA 1
ATOM 1009 C C . ASP A 1 118 ? -4.722 -10.367 -4.373 1.00 56.88 118 ASP A C 1
ATOM 1011 O O . ASP A 1 118 ? -3.859 -10.665 -5.195 1.00 56.88 118 ASP A O 1
ATOM 1015 N N . VAL A 1 119 ? -5.961 -10.028 -4.754 1.00 59.91 119 VAL A N 1
ATOM 1016 C CA . VAL A 1 119 ? -6.356 -9.921 -6.172 1.00 59.91 119 VAL A CA 1
ATOM 1017 C C . VAL A 1 119 ? -5.565 -8.806 -6.865 1.00 59.91 119 VAL A C 1
ATOM 1019 O O . VAL A 1 119 ? -5.092 -8.974 -7.989 1.00 59.91 119 VAL A O 1
ATOM 1022 N N . GLY A 1 120 ? -5.386 -7.664 -6.193 1.00 58.66 120 GLY A N 1
ATOM 1023 C CA . GLY A 1 120 ? -4.539 -6.568 -6.668 1.00 58.66 120 GLY A CA 1
ATOM 1024 C C . GLY A 1 120 ? -3.075 -6.980 -6.876 1.00 58.66 120 GLY A C 1
ATOM 1025 O O . GLY A 1 120 ? -2.472 -6.599 -7.885 1.00 58.66 120 GLY A O 1
ATOM 1026 N N . GLU A 1 121 ? -2.522 -7.782 -5.964 1.00 60.91 121 GLU A N 1
ATOM 1027 C CA . GLU A 1 121 ? -1.178 -8.366 -6.050 1.00 60.91 121 GLU A CA 1
ATOM 1028 C C . GLU A 1 121 ? -1.072 -9.340 -7.239 1.00 60.91 121 GLU A C 1
ATOM 1030 O O . GLU A 1 121 ? -0.159 -9.206 -8.057 1.00 60.91 121 GLU A O 1
ATOM 1035 N N . GLU A 1 122 ? -2.053 -10.226 -7.431 1.00 63.22 122 GLU A N 1
ATOM 1036 C CA . GLU A 1 122 ? -2.103 -11.168 -8.563 1.00 63.22 122 GLU A CA 1
ATOM 1037 C C . GLU A 1 122 ? -2.141 -10.440 -9.923 1.00 63.22 122 GLU A C 1
ATOM 1039 O O . GLU A 1 122 ? -1.403 -10.767 -10.860 1.00 63.22 122 GLU A O 1
ATOM 1044 N N . ILE A 1 123 ? -2.938 -9.373 -10.032 1.00 62.78 123 ILE A N 1
ATOM 1045 C CA . ILE A 1 123 ? -2.996 -8.532 -11.238 1.00 62.78 123 ILE A CA 1
ATOM 1046 C C . ILE A 1 123 ? -1.641 -7.874 -11.523 1.00 62.78 123 ILE A C 1
ATOM 1048 O O . ILE A 1 123 ? -1.221 -7.791 -12.682 1.00 62.78 123 ILE A O 1
ATOM 1052 N N . LEU A 1 124 ? -0.944 -7.398 -10.490 1.00 60.72 124 LEU A N 1
ATOM 1053 C CA . LEU A 1 124 ? 0.381 -6.792 -10.624 1.00 60.72 124 LEU A CA 1
ATOM 1054 C C . LEU A 1 124 ? 1.419 -7.782 -11.134 1.00 60.72 124 LEU A C 1
ATOM 1056 O O . LEU A 1 124 ? 2.205 -7.448 -12.028 1.00 60.72 124 LEU A O 1
ATOM 1060 N N . GLU A 1 125 ? 1.420 -8.994 -10.591 1.00 66.00 125 GLU A N 1
ATOM 1061 C CA . GLU A 1 125 ? 2.298 -10.062 -11.055 1.00 66.00 125 GLU A CA 1
ATOM 1062 C C . GLU A 1 125 ? 2.040 -10.382 -12.529 1.00 66.00 125 GLU A C 1
ATOM 1064 O O . GLU A 1 125 ? 2.986 -10.459 -13.327 1.00 66.00 125 GLU A O 1
ATOM 1069 N N . HIS A 1 126 ? 0.768 -10.458 -12.930 1.00 66.00 126 HIS A N 1
ATOM 1070 C CA . HIS A 1 126 ? 0.389 -10.662 -14.323 1.00 66.00 126 HIS A CA 1
ATOM 1071 C C . HIS A 1 126 ? 0.817 -9.509 -15.235 1.00 66.00 126 HIS A C 1
ATOM 1073 O O . HIS A 1 126 ? 1.401 -9.757 -16.292 1.00 66.00 126 HIS A O 1
ATOM 1079 N N . LEU A 1 127 ? 0.599 -8.251 -14.839 1.00 60.94 127 LEU A N 1
ATOM 1080 C CA . LEU A 1 127 ? 1.019 -7.076 -15.613 1.00 60.94 127 LEU A CA 1
ATOM 1081 C C . LEU A 1 127 ? 2.541 -6.981 -15.740 1.00 60.94 127 LEU A C 1
ATOM 1083 O O . LEU A 1 127 ? 3.057 -6.694 -16.821 1.00 60.94 127 LEU A O 1
ATOM 1087 N N . SER A 1 128 ? 3.269 -7.244 -14.655 1.00 65.44 128 SER A N 1
ATOM 1088 C CA . SER A 1 128 ? 4.734 -7.273 -14.637 1.00 65.44 128 SER A CA 1
ATOM 1089 C C . SER A 1 128 ? 5.274 -8.350 -15.577 1.00 65.44 128 SER A C 1
ATOM 1091 O O . SER A 1 128 ? 6.190 -8.094 -16.365 1.00 65.44 128 SER A O 1
ATOM 1093 N N . THR A 1 129 ? 4.664 -9.536 -15.555 1.00 69.88 129 THR A N 1
ATOM 1094 C CA . THR A 1 129 ? 5.006 -10.650 -16.447 1.00 69.88 129 THR A CA 1
ATOM 1095 C C . THR A 1 129 ? 4.710 -10.301 -17.902 1.00 69.88 129 THR A C 1
ATOM 1097 O O . THR A 1 129 ? 5.614 -10.360 -18.736 1.00 69.88 129 THR A O 1
ATOM 1100 N N . ARG A 1 130 ? 3.504 -9.807 -18.206 1.00 68.25 130 ARG A N 1
ATOM 1101 C CA . ARG A 1 130 ? 3.125 -9.368 -19.558 1.00 68.25 130 ARG A CA 1
ATOM 1102 C C . ARG A 1 130 ? 4.022 -8.265 -20.101 1.00 68.25 130 ARG A C 1
ATOM 1104 O O . ARG A 1 130 ? 4.381 -8.289 -21.274 1.00 68.25 130 ARG A O 1
ATOM 1111 N N . ARG A 1 131 ? 4.429 -7.310 -19.259 1.00 65.38 131 ARG A N 1
ATOM 1112 C CA . ARG A 1 131 ? 5.381 -6.261 -19.648 1.00 65.38 131 ARG A CA 1
ATOM 1113 C C . ARG A 1 131 ? 6.725 -6.858 -20.065 1.00 65.38 131 ARG A C 1
ATOM 1115 O O . ARG A 1 131 ? 7.295 -6.412 -21.054 1.00 65.38 131 ARG A O 1
ATOM 1122 N N . LYS A 1 132 ? 7.237 -7.846 -19.323 1.00 70.25 132 LYS A N 1
ATOM 1123 C CA . LYS A 1 132 ? 8.495 -8.535 -19.660 1.00 70.25 132 LYS A CA 1
ATOM 1124 C C . LYS A 1 132 ? 8.381 -9.309 -20.973 1.00 70.25 132 LYS A C 1
ATOM 1126 O O . LYS A 1 132 ? 9.294 -9.226 -21.784 1.00 70.25 132 LYS A O 1
ATOM 1131 N N . GLU A 1 133 ? 7.268 -10.006 -21.194 1.00 72.75 133 GLU A N 1
ATOM 1132 C CA . GLU A 1 133 ? 6.991 -10.715 -22.452 1.00 72.75 133 GLU A CA 1
ATOM 1133 C C . GLU A 1 133 ? 6.970 -9.758 -23.649 1.00 72.75 133 GLU A C 1
ATOM 1135 O O . GLU A 1 133 ? 7.697 -9.969 -24.611 1.00 72.75 133 GLU A O 1
ATOM 1140 N N . LEU A 1 134 ? 6.227 -8.651 -23.555 1.00 66.38 134 LEU A N 1
ATOM 1141 C CA . LEU A 1 134 ? 6.162 -7.634 -24.612 1.00 66.38 134 LEU A CA 1
ATOM 1142 C C . LEU A 1 134 ? 7.528 -7.008 -24.924 1.00 66.38 134 LEU A C 1
ATOM 1144 O O . LEU A 1 134 ? 7.826 -6.727 -26.080 1.00 66.38 134 LEU A O 1
ATOM 1148 N N . ILE A 1 135 ? 8.373 -6.790 -23.912 1.00 70.44 135 ILE A N 1
ATOM 1149 C CA . ILE A 1 135 ? 9.747 -6.301 -24.118 1.00 70.44 135 ILE A CA 1
ATOM 1150 C C . ILE A 1 135 ? 10.582 -7.323 -24.901 1.00 70.44 135 ILE A C 1
ATOM 1152 O O . ILE A 1 135 ? 11.373 -6.921 -25.750 1.00 70.44 135 ILE A O 1
ATOM 1156 N N . LEU A 1 136 ? 10.410 -8.621 -24.634 1.00 70.06 136 LEU A N 1
ATOM 1157 C CA . LEU A 1 136 ? 11.097 -9.689 -25.367 1.00 70.06 136 LEU A CA 1
ATOM 1158 C C . LEU A 1 136 ? 10.579 -9.840 -26.803 1.00 70.06 136 LEU A C 1
ATOM 1160 O O . LEU A 1 136 ? 11.360 -10.166 -27.684 1.00 70.06 136 LEU A O 1
ATOM 1164 N N . GLU A 1 137 ? 9.288 -9.603 -27.047 1.00 73.69 137 GLU A N 1
ATOM 1165 C CA . GLU A 1 137 ? 8.688 -9.658 -28.390 1.00 73.69 137 GLU A CA 1
ATOM 1166 C C . GLU A 1 137 ? 9.068 -8.460 -29.277 1.00 73.69 137 GLU A C 1
ATOM 1168 O O . GLU A 1 137 ? 9.011 -8.555 -30.503 1.00 73.69 137 GLU A O 1
ATOM 1173 N N . LEU A 1 138 ? 9.433 -7.326 -28.670 1.00 60.66 138 LEU A N 1
ATOM 1174 C CA . LEU A 1 138 ? 9.806 -6.087 -29.362 1.00 60.66 138 LEU A CA 1
ATOM 1175 C C . LEU A 1 138 ? 11.325 -5.900 -29.541 1.00 60.66 138 LEU A C 1
ATOM 1177 O O . LEU A 1 138 ? 11.729 -4.930 -30.190 1.00 60.66 138 LEU A O 1
ATOM 1181 N N . GLY A 1 139 ? 12.148 -6.770 -28.948 1.00 45.75 139 GLY A N 1
ATOM 1182 C CA . GLY A 1 139 ? 13.613 -6.781 -29.074 1.00 45.75 139 GLY A CA 1
ATOM 1183 C C . GLY A 1 139 ? 14.104 -7.767 -30.123 1.00 45.75 139 GLY A C 1
ATOM 1184 O O . GLY A 1 139 ? 15.115 -7.439 -30.783 1.00 45.75 139 GLY A O 1
#

Foldseek 3Di:
DKKKFWKWKQAPVVRDIDTRPDIDMDDDDPVRVVCCVVQVVQPLSNQVCLVPDPRNVCCCCPPNCVPQPRIDMGIQDMPNRGPVQLQPLPPVDDPVVNVVVCVVLVPDDDDVCCPSNVVSSSSSVSVVVVVVVVVVVVD

Sequence (139 aa):
MQLSFELVTYDDELDSFELDENIYQIELDDEAAKTYEVVKSSDLLLYSWLKKSDFFLKHIKEEVYQDSENKKIAISDINGVSYRRFYFFKVTSGDSHYEYFKKLFNIHEESEWQDREDVGEEILEHLSTRRKELILELG

Radius of gyration: 16.56 Å; chains: 1; bounding box: 40×32×47 Å

pLDDT: mean 71.5, std 17.15, range [37.88, 94.88]